Protein AF-A0AAP0YSH5-F1 (afdb_monomer)

Radius of gyration: 14.3 Å; Cα contacts (8 Å, |Δi|>4): 110; chains: 1; bounding box: 24×23×37 Å

pLDDT: mean 85.99, std 10.4, range [50.12, 95.12]

Secondary structure (DSSP, 8-state):
-HHHHHHHHHHHHHHHS-EEEEEEEEEEEEGGGTEEEEEEEEEETTS-EEEEEEEEEEETTEEEE-

Foldseek 3Di:
DVVVVVVVQVVLCVPFVGFPDKDWPDKAADPVQQKIWTWIWGQTPNRDIDTDIFIWHDDPNDIDGD

Organism: NCBI:txid1347790

Structure (mmCIF, N/CA/C/O backbone):
data_AF-A0AAP0YSH5-F1
#
_entry.id   AF-A0AAP0YSH5-F1
#
loop_
_atom_site.group_PDB
_atom_site.id
_atom_site.type_symbol
_atom_site.label_atom_id
_atom_site.label_alt_id
_atom_site.label_comp_id
_atom_site.label_asym_id
_atom_site.label_entity_id
_atom_site.label_seq_id
_atom_site.pdbx_PDB_ins_code
_atom_site.Cartn_x
_atom_site.Cartn_y
_atom_site.Cartn_z
_atom_site.occupancy
_atom_site.B_iso_or_equiv
_atom_site.auth_seq_id
_atom_site.auth_comp_id
_atom_site.auth_asym_id
_atom_site.auth_atom_id
_atom_site.pdbx_PDB_model_num
ATOM 1 N N . MET A 1 1 ? 9.403 -16.120 8.591 1.00 50.12 1 MET A N 1
ATOM 2 C CA . MET A 1 1 ? 8.849 -14.877 7.994 1.00 50.12 1 MET A CA 1
ATOM 3 C C . MET A 1 1 ? 7.356 -14.672 8.300 1.00 50.12 1 MET A C 1
ATOM 5 O O . MET A 1 1 ? 6.968 -13.542 8.561 1.00 50.12 1 MET A O 1
ATOM 9 N N . LEU A 1 2 ? 6.530 -15.730 8.356 1.00 56.38 2 LEU A N 1
ATOM 10 C CA . LEU A 1 2 ? 5.096 -15.644 8.708 1.00 56.38 2 LEU A CA 1
ATOM 11 C C . LEU A 1 2 ? 4.797 -15.149 10.138 1.00 56.38 2 LEU A C 1
ATOM 13 O O . LEU A 1 2 ? 3.792 -14.473 10.347 1.00 56.38 2 LEU A O 1
ATOM 17 N N . GLU A 1 3 ? 5.643 -15.457 11.124 1.00 66.56 3 GLU A N 1
ATOM 18 C CA . GLU A 1 3 ? 5.403 -15.040 12.516 1.00 66.56 3 GLU A CA 1
ATOM 19 C C . GLU A 1 3 ? 5.546 -13.534 12.729 1.00 66.56 3 GLU A C 1
ATOM 21 O O . GLU A 1 3 ? 4.703 -12.934 13.391 1.00 66.56 3 GLU A O 1
ATOM 26 N N . ASN A 1 4 ? 6.536 -12.900 12.096 1.00 60.78 4 ASN A N 1
ATOM 27 C CA . ASN A 1 4 ? 6.713 -11.448 12.170 1.00 60.78 4 ASN A CA 1
ATOM 28 C C . ASN A 1 4 ? 5.501 -10.713 11.591 1.00 60.78 4 ASN A C 1
ATOM 30 O O . ASN A 1 4 ? 5.034 -9.737 12.173 1.00 60.78 4 ASN A O 1
ATOM 34 N N . PHE A 1 5 ? 4.949 -11.221 10.485 1.00 63.94 5 PHE A N 1
ATOM 35 C CA . PHE A 1 5 ? 3.734 -10.668 9.895 1.00 63.94 5 PHE A CA 1
ATOM 36 C C . PHE A 1 5 ? 2.522 -10.840 10.822 1.00 63.94 5 PHE A C 1
ATOM 38 O O . PHE A 1 5 ? 1.774 -9.891 11.037 1.00 63.94 5 PHE A O 1
ATOM 45 N N . LYS A 1 6 ? 2.360 -12.014 11.448 1.00 71.62 6 LYS A N 1
ATOM 46 C CA . LYS A 1 6 ? 1.299 -12.252 12.443 1.00 71.62 6 LYS A CA 1
ATOM 47 C C . LYS A 1 6 ? 1.430 -11.338 13.665 1.00 71.62 6 LYS A C 1
ATOM 49 O O . LYS A 1 6 ? 0.426 -10.811 14.140 1.00 71.62 6 LYS A O 1
ATOM 54 N N . ALA A 1 7 ? 2.645 -11.133 14.173 1.00 74.81 7 ALA A N 1
ATOM 55 C CA . ALA A 1 7 ? 2.908 -10.248 15.306 1.00 74.81 7 ALA A CA 1
ATOM 56 C C . ALA A 1 7 ? 2.636 -8.775 14.959 1.00 74.81 7 ALA A C 1
ATOM 58 O O . ALA A 1 7 ? 2.042 -8.049 15.758 1.00 74.81 7 ALA A O 1
ATOM 59 N N . PHE A 1 8 ? 3.008 -8.349 13.749 1.00 71.88 8 PHE A N 1
ATOM 60 C CA . PHE A 1 8 ? 2.704 -7.020 1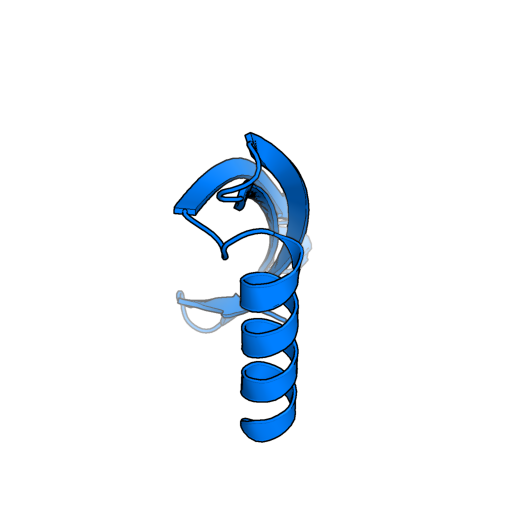3.224 1.00 71.88 8 PHE A CA 1
ATOM 61 C C . PHE A 1 8 ? 1.194 -6.803 13.061 1.00 71.88 8 PHE A C 1
ATOM 63 O O . PHE A 1 8 ? 0.661 -5.818 13.570 1.00 71.88 8 PHE A O 1
ATOM 70 N N . ALA A 1 9 ? 0.490 -7.755 12.441 1.00 71.25 9 ALA A N 1
ATOM 71 C CA . ALA A 1 9 ? -0.959 -7.705 12.268 1.00 71.25 9 ALA A CA 1
ATOM 72 C C . ALA A 1 9 ? -1.692 -7.636 13.618 1.00 71.25 9 ALA A C 1
ATOM 74 O O . ALA A 1 9 ? -2.563 -6.792 13.797 1.00 71.25 9 ALA A O 1
ATOM 75 N N . LYS A 1 10 ? -1.281 -8.445 14.607 1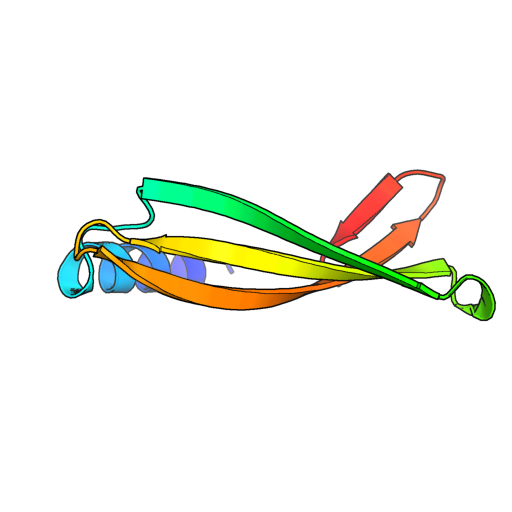.00 76.12 10 LYS A N 1
ATOM 76 C CA . LYS A 1 10 ? -1.826 -8.379 15.975 1.00 76.12 10 LYS A CA 1
ATOM 77 C C . LYS A 1 10 ? -1.601 -7.020 16.644 1.00 76.12 10 LYS A C 1
ATOM 79 O O . LYS A 1 10 ? -2.479 -6.544 17.359 1.00 76.12 10 LYS A O 1
ATOM 84 N N . ARG A 1 11 ? -0.434 -6.394 16.448 1.00 73.81 11 ARG A N 1
ATOM 85 C CA . ARG A 1 11 ? -0.154 -5.050 16.987 1.00 73.81 11 ARG A CA 1
ATOM 86 C C . ARG A 1 11 ? -1.041 -3.991 16.344 1.00 73.81 11 ARG A C 1
ATOM 88 O O 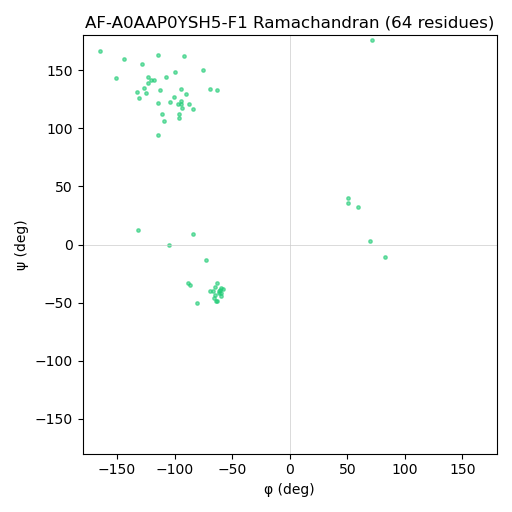. ARG A 1 11 ? -1.623 -3.193 17.070 1.00 73.81 11 ARG A O 1
ATOM 95 N N . GLN A 1 12 ? -1.169 -4.025 15.021 1.00 72.06 12 GLN A N 1
ATOM 96 C CA . GLN A 1 12 ? -2.042 -3.123 14.271 1.00 72.06 12 GLN A CA 1
ATOM 97 C C . GLN A 1 12 ? -3.509 -3.258 14.685 1.00 72.06 12 GLN A C 1
ATOM 99 O O . GLN A 1 12 ? -4.201 -2.263 14.894 1.00 72.06 12 GLN A O 1
ATOM 104 N N . ASP A 1 13 ? -3.967 -4.490 14.885 1.00 72.69 13 ASP A N 1
ATOM 105 C CA . ASP A 1 13 ? -5.326 -4.760 15.336 1.00 72.69 13 ASP A CA 1
ATOM 106 C C . ASP A 1 13 ? -5.587 -4.193 16.740 1.00 72.69 13 ASP A C 1
ATOM 108 O O . ASP A 1 13 ? -6.518 -3.414 16.946 1.00 72.69 13 ASP A O 1
ATOM 112 N N . LYS A 1 14 ? -4.682 -4.470 17.687 1.00 76.75 14 LYS A N 1
ATOM 113 C CA . LYS A 1 14 ? -4.792 -3.994 19.073 1.00 76.75 14 LYS A CA 1
ATOM 114 C C . LYS A 1 14 ? -4.708 -2.470 19.201 1.00 76.75 14 LYS A C 1
ATOM 116 O O . LYS A 1 14 ? -5.365 -1.906 20.070 1.00 76.75 14 LYS A O 1
ATOM 121 N N . GLN A 1 15 ? -3.874 -1.812 18.395 1.00 76.62 15 GLN A N 1
ATOM 122 C CA . GLN A 1 15 ? -3.613 -0.375 18.530 1.00 76.62 15 GLN A CA 1
ATOM 123 C C . GLN A 1 15 ? -4.590 0.489 17.732 1.00 76.62 15 GLN A C 1
ATOM 125 O O . GLN A 1 15 ? -4.909 1.587 18.173 1.00 76.62 15 GLN A O 1
ATOM 130 N N . ARG A 1 16 ? -5.061 0.009 16.575 1.00 79.19 16 ARG A N 1
ATOM 131 C CA . ARG A 1 16 ? -5.777 0.848 15.594 1.00 79.19 16 ARG A CA 1
ATOM 132 C C . ARG A 1 16 ? -7.068 0.232 15.082 1.00 79.19 16 ARG A C 1
ATOM 134 O O . ARG A 1 16 ? -7.659 0.722 14.121 1.00 79.19 16 ARG A O 1
ATOM 141 N N . LYS A 1 17 ? -7.527 -0.839 15.739 1.00 84.38 17 LYS A N 1
ATOM 142 C CA . LYS A 1 17 ? -8.724 -1.611 15.365 1.00 84.38 17 LYS A CA 1
ATOM 143 C C . LYS A 1 17 ? -8.615 -2.204 13.952 1.00 84.38 17 LYS A C 1
ATOM 145 O O . LYS A 1 17 ? -9.615 -2.302 13.238 1.00 84.38 17 LYS A O 1
ATOM 150 N N . GLY A 1 18 ? -7.386 -2.538 13.557 1.00 83.62 18 GLY A N 1
ATOM 151 C CA . GLY A 1 18 ? -7.063 -3.192 12.295 1.00 83.62 18 GLY A CA 1
ATOM 152 C C . GLY A 1 18 ? -7.225 -2.294 11.068 1.00 83.62 18 GLY A C 1
ATOM 153 O O . GLY A 1 18 ? -7.664 -1.145 11.145 1.00 83.62 18 GLY A O 1
ATOM 154 N N . ILE A 1 19 ? -6.853 -2.832 9.905 1.00 87.69 19 ILE A N 1
ATOM 155 C CA . ILE A 1 19 ? -7.050 -2.173 8.608 1.00 87.69 19 ILE A CA 1
ATOM 156 C C . ILE A 1 19 ? -8.476 -2.476 8.145 1.00 87.69 19 ILE A C 1
ATOM 158 O O . ILE A 1 19 ? -8.811 -3.631 7.887 1.00 87.69 19 ILE A O 1
ATOM 162 N N . LYS A 1 20 ? -9.314 -1.447 8.009 1.00 89.88 20 LYS A N 1
ATOM 163 C CA . LYS A 1 20 ? -10.691 -1.582 7.510 1.00 89.88 20 LYS A CA 1
ATOM 164 C C . LYS A 1 20 ? -10.785 -1.529 5.994 1.00 89.88 20 LYS A C 1
ATOM 166 O O . LYS A 1 20 ? -11.655 -2.169 5.410 1.00 89.88 20 LYS A O 1
ATOM 171 N N . LYS A 1 21 ? -9.938 -0.723 5.355 1.00 90.62 21 LYS A N 1
ATOM 172 C CA . LYS A 1 21 ? -9.962 -0.525 3.905 1.00 90.62 21 LYS A CA 1
ATOM 173 C C . LYS A 1 21 ? -8.571 -0.182 3.399 1.00 90.62 21 LYS A C 1
ATOM 175 O O . LYS A 1 21 ? -7.840 0.564 4.042 1.00 90.62 21 LYS A O 1
ATOM 180 N N . VAL A 1 22 ? -8.255 -0.683 2.212 1.00 92.00 22 VAL A N 1
ATOM 181 C CA . VAL A 1 22 ? -7.091 -0.260 1.435 1.00 92.00 22 VAL A CA 1
ATOM 182 C C . VAL A 1 22 ? -7.597 0.455 0.190 1.00 92.00 22 VAL A C 1
ATOM 184 O O . VAL A 1 22 ? -8.512 -0.035 -0.473 1.00 92.00 22 VAL A O 1
ATOM 187 N N . SER A 1 23 ? -7.036 1.619 -0.120 1.00 94.69 23 SER A N 1
ATOM 188 C CA . SER A 1 23 ? -7.293 2.318 -1.380 1.00 94.69 23 SER A CA 1
ATOM 189 C C . SER A 1 23 ? -5.987 2.696 -2.071 1.00 94.69 23 SER A C 1
ATOM 191 O O . SER A 1 23 ? -4.937 2.788 -1.439 1.00 94.69 23 SER A O 1
ATOM 193 N N . ILE A 1 24 ? -6.035 2.859 -3.391 1.00 93.75 24 ILE A N 1
ATOM 194 C CA . ILE A 1 24 ? -4.875 3.274 -4.180 1.00 93.75 24 ILE A CA 1
ATOM 195 C C . ILE A 1 24 ? -4.953 4.789 -4.331 1.00 93.75 24 ILE A C 1
ATOM 197 O O . ILE A 1 24 ? -5.929 5.298 -4.879 1.00 93.75 24 ILE A O 1
ATOM 201 N N . ARG A 1 25 ? -3.927 5.505 -3.864 1.00 95.06 25 ARG A N 1
ATOM 202 C CA . ARG A 1 25 ? -3.805 6.952 -4.072 1.00 95.06 25 ARG A CA 1
ATOM 203 C C . ARG A 1 25 ? -3.263 7.257 -5.460 1.00 95.06 25 ARG A C 1
ATOM 205 O O . ARG A 1 25 ? -3.810 8.090 -6.172 1.00 95.06 25 ARG A O 1
ATOM 212 N N . SER A 1 26 ? -2.167 6.604 -5.828 1.00 94.44 26 SER A N 1
ATOM 213 C CA . SER A 1 26 ? -1.517 6.781 -7.124 1.00 94.44 26 SER A CA 1
ATOM 214 C C . SER A 1 26 ? -0.534 5.647 -7.400 1.00 94.44 26 SER A C 1
ATOM 216 O O . SER A 1 26 ? -0.175 4.865 -6.515 1.00 94.44 26 SER A O 1
ATOM 218 N N . VAL A 1 27 ? -0.087 5.552 -8.651 1.00 93.00 27 VAL A N 1
ATOM 219 C CA . VAL A 1 27 ? 0.959 4.617 -9.070 1.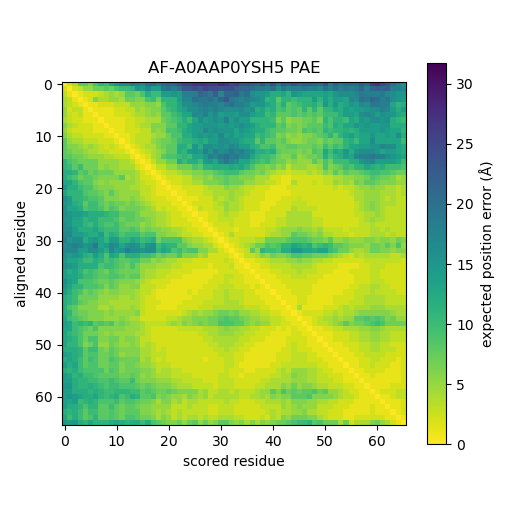00 93.00 27 VAL A CA 1
ATOM 220 C C . VAL A 1 27 ? 1.973 5.377 -9.909 1.00 93.00 27 VAL A C 1
ATOM 222 O O . VAL A 1 27 ? 1.602 6.091 -10.839 1.00 93.00 27 VAL A O 1
ATOM 225 N N . LYS A 1 28 ? 3.260 5.211 -9.598 1.00 94.81 28 LYS A N 1
ATOM 226 C CA . LYS A 1 28 ? 4.361 5.759 -10.394 1.00 94.81 28 LYS A CA 1
ATOM 227 C C . LYS A 1 28 ? 5.107 4.619 -11.071 1.00 94.81 28 LYS A C 1
ATOM 229 O O . LYS A 1 28 ? 5.741 3.817 -10.392 1.00 94.81 28 LYS A O 1
ATOM 234 N N . PHE A 1 29 ? 5.015 4.540 -12.395 1.00 92.31 29 PHE A N 1
ATOM 235 C CA . PHE A 1 29 ? 5.688 3.517 -13.195 1.00 92.31 29 PH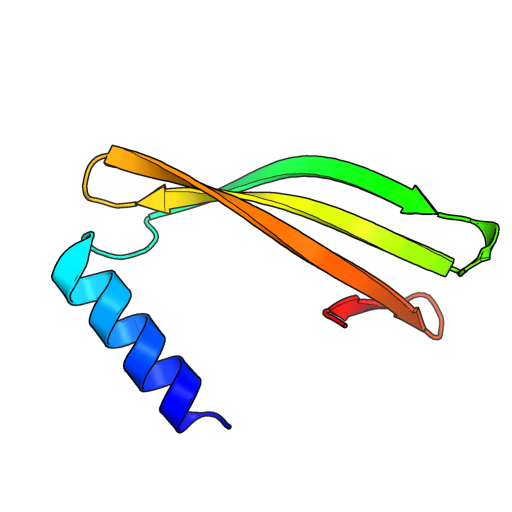E A CA 1
ATOM 236 C C . PHE A 1 29 ? 7.031 4.026 -13.726 1.00 92.31 29 PHE A C 1
ATOM 238 O O . PHE A 1 29 ? 7.115 5.129 -14.266 1.00 92.31 29 PHE A O 1
ATOM 245 N N . PHE A 1 30 ? 8.072 3.205 -13.602 1.00 90.94 30 PHE A N 1
ATOM 246 C CA . PHE A 1 30 ? 9.417 3.484 -14.092 1.00 90.94 30 PHE A CA 1
ATOM 247 C C . PHE A 1 30 ? 9.761 2.485 -15.201 1.00 90.94 30 PHE A C 1
ATOM 249 O O . PHE A 1 30 ? 10.229 1.373 -14.951 1.00 90.94 30 PHE A O 1
ATOM 256 N N . ALA A 1 31 ? 9.513 2.892 -16.450 1.00 83.62 31 ALA A N 1
ATOM 257 C CA . ALA A 1 31 ? 9.646 2.021 -17.620 1.00 83.62 31 ALA A CA 1
ATOM 258 C C . ALA A 1 31 ? 11.064 1.462 -17.810 1.00 83.62 31 ALA A C 1
ATOM 260 O O . ALA A 1 31 ? 11.207 0.295 -18.163 1.00 83.62 31 ALA A O 1
ATOM 261 N N . LYS A 1 32 ? 12.096 2.273 -17.529 1.00 86.31 32 LYS A N 1
ATOM 262 C CA . LYS A 1 32 ? 13.511 1.889 -17.684 1.00 86.31 32 LYS A CA 1
ATOM 263 C C . LYS A 1 32 ? 13.876 0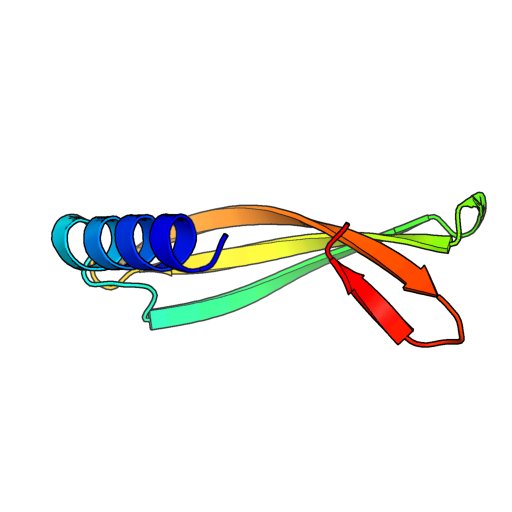.648 -16.869 1.00 86.31 32 LYS A C 1
ATOM 265 O O . LYS A 1 32 ? 14.588 -0.214 -17.366 1.00 86.31 32 LYS A O 1
ATOM 270 N N . ASP A 1 33 ? 13.321 0.537 -15.666 1.00 84.44 33 ASP A N 1
ATOM 271 C CA . ASP A 1 33 ? 13.675 -0.520 -14.717 1.00 84.44 33 ASP A CA 1
ATOM 272 C C . ASP A 1 33 ? 12.603 -1.614 -14.627 1.00 84.44 33 ASP A C 1
ATOM 274 O O . ASP A 1 33 ? 12.742 -2.558 -13.853 1.00 84.44 33 ASP A O 1
ATOM 278 N N . SER A 1 34 ? 11.502 -1.492 -15.382 1.00 89.06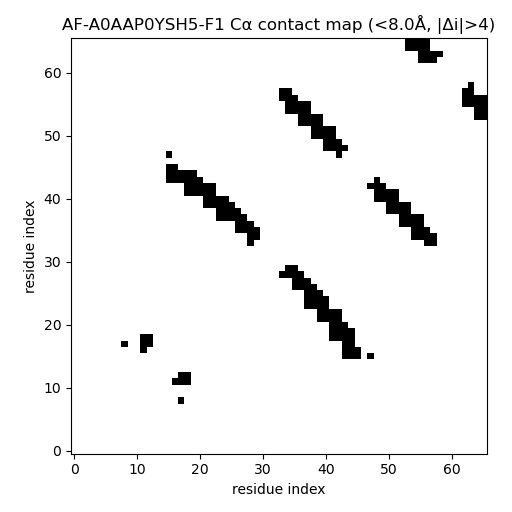 34 SER A N 1
ATOM 279 C CA . SER A 1 34 ? 10.312 -2.343 -15.224 1.00 89.06 34 SER A CA 1
ATOM 280 C C . SER A 1 34 ? 9.819 -2.416 -13.766 1.00 89.06 34 SER A C 1
ATOM 282 O O . SER A 1 34 ? 9.336 -3.452 -13.299 1.00 89.06 34 SER A O 1
ATOM 284 N N . THR A 1 35 ? 9.936 -1.303 -13.037 1.00 93.00 35 THR A N 1
ATOM 285 C CA . THR A 1 35 ? 9.499 -1.164 -11.641 1.00 93.00 35 THR A CA 1
ATOM 286 C C . 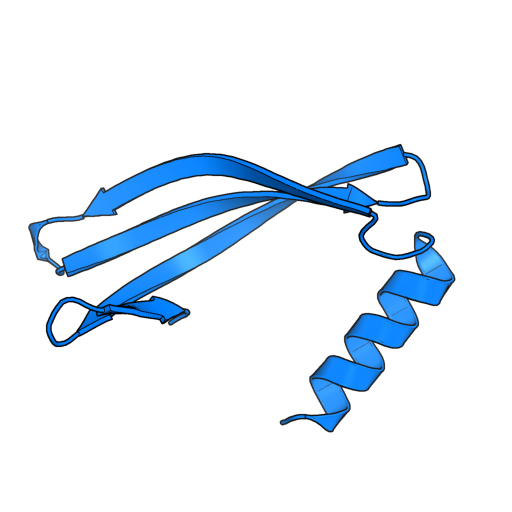THR A 1 35 ? 8.346 -0.174 -11.522 1.00 93.00 35 THR A C 1
ATOM 288 O O . THR A 1 35 ? 8.066 0.613 -12.430 1.00 93.00 35 THR A O 1
ATOM 291 N N . ALA A 1 36 ? 7.642 -0.217 -10.397 1.00 93.81 36 ALA A N 1
ATOM 292 C CA . ALA A 1 36 ? 6.645 0.780 -10.043 1.00 93.81 36 ALA A CA 1
ATOM 293 C C . ALA A 1 36 ? 6.658 1.035 -8.536 1.00 93.81 36 ALA A C 1
ATOM 295 O O . ALA A 1 36 ? 7.088 0.186 -7.765 1.00 93.81 36 ALA A O 1
ATOM 296 N N . SER A 1 37 ? 6.133 2.176 -8.116 1.00 94.81 37 SER A N 1
ATOM 297 C CA . SER A 1 37 ? 5.757 2.424 -6.726 1.00 94.81 37 SER A CA 1
ATOM 298 C C . SER A 1 37 ? 4.247 2.594 -6.658 1.00 94.81 37 SER A C 1
ATOM 300 O O . SER A 1 37 ? 3.700 3.476 -7.326 1.00 94.81 37 SER A O 1
ATOM 302 N N . ALA A 1 38 ? 3.577 1.755 -5.870 1.00 94.25 38 ALA A N 1
ATOM 303 C CA . ALA A 1 38 ? 2.163 1.910 -5.553 1.00 94.25 38 ALA A CA 1
ATOM 304 C C . ALA A 1 38 ? 2.027 2.679 -4.235 1.00 94.25 38 ALA A C 1
ATOM 306 O O . ALA A 1 38 ? 2.579 2.270 -3.214 1.00 94.25 38 ALA A O 1
ATOM 307 N N . PHE A 1 39 ? 1.305 3.794 -4.266 1.00 94.25 39 PHE A N 1
ATOM 308 C CA . PHE A 1 39 ? 1.005 4.600 -3.089 1.00 94.25 39 PHE A CA 1
ATOM 309 C C . PHE A 1 39 ? -0.371 4.176 -2.586 1.00 94.25 39 PHE A C 1
ATOM 311 O O . PHE A 1 39 ? -1.383 4.421 -3.251 1.00 94.25 39 PHE A O 1
ATOM 318 N N . LEU A 1 40 ? -0.406 3.486 -1.449 1.00 93.88 40 LEU A N 1
ATOM 319 C CA . LEU A 1 40 ? -1.628 2.943 -0.865 1.00 93.88 40 LEU A CA 1
ATOM 320 C C . LEU A 1 40 ? -2.024 3.746 0.367 1.00 93.88 40 LEU A C 1
ATOM 322 O O . LEU A 1 40 ? -1.164 4.149 1.144 1.00 93.88 40 LEU A O 1
ATOM 326 N N . LEU A 1 41 ? -3.325 3.919 0.568 1.00 93.81 41 LEU A N 1
ATOM 327 C CA . LEU A 1 41 ? -3.891 4.442 1.803 1.00 93.81 41 LEU A CA 1
ATOM 328 C C . LEU A 1 41 ? -4.492 3.290 2.603 1.00 93.81 41 LEU A C 1
ATOM 330 O O . LEU A 1 41 ? -5.373 2.572 2.120 1.00 93.81 41 LEU A O 1
ATOM 334 N N . LEU A 1 42 ? -4.014 3.129 3.831 1.00 92.75 42 LEU A N 1
ATOM 335 C CA . LEU A 1 42 ? -4.545 2.205 4.821 1.00 92.75 42 LEU A CA 1
ATOM 336 C C . LEU A 1 42 ? -5.494 2.979 5.727 1.00 92.75 42 LEU A C 1
ATOM 338 O O . LEU A 1 42 ? -5.061 3.849 6.478 1.00 92.75 42 LEU A O 1
ATOM 342 N N . HIS A 1 43 ? -6.785 2.675 5.649 1.00 92.56 43 HIS A N 1
ATOM 343 C CA . HIS A 1 43 ? -7.793 3.252 6.531 1.00 92.56 43 HIS A CA 1
ATOM 344 C C . HIS A 1 43 ? -8.006 2.317 7.719 1.00 92.56 43 HIS A C 1
ATOM 346 O O . HIS A 1 43 ? -8.447 1.174 7.544 1.00 92.56 43 HIS A O 1
ATOM 352 N N . TYR A 1 44 ? -7.701 2.800 8.917 1.00 90.88 44 TYR A N 1
ATOM 353 C CA . TYR A 1 44 ? -7.803 2.034 10.152 1.00 90.88 44 TYR A CA 1
ATOM 354 C C . TYR A 1 44 ? -9.163 2.208 10.830 1.00 90.88 44 TYR A C 1
ATOM 356 O O . TYR A 1 44 ? -9.934 3.125 10.535 1.00 90.88 44 TYR A O 1
ATOM 364 N N . GLY A 1 45 ? -9.489 1.297 11.745 1.00 87.62 45 GLY A N 1
ATOM 365 C CA . GLY A 1 45 ? -10.751 1.337 12.481 1.00 87.62 45 GLY A CA 1
ATOM 366 C C . GLY A 1 45 ? -10.842 2.442 13.539 1.00 87.62 45 GLY A C 1
ATOM 367 O O . GLY A 1 45 ? -11.942 2.718 14.018 1.00 87.62 45 GLY A O 1
ATOM 368 N N . ASP A 1 46 ? -9.722 3.076 13.884 1.00 88.06 46 ASP A N 1
ATOM 369 C CA . ASP A 1 46 ? -9.630 4.288 14.709 1.00 88.06 46 ASP A CA 1
ATOM 370 C C . ASP A 1 46 ? -9.830 5.595 13.911 1.00 88.06 46 ASP A C 1
ATOM 372 O O . ASP A 1 46 ? -9.637 6.681 14.453 1.00 88.06 46 ASP A O 1
ATOM 376 N N . SER A 1 47 ? -10.240 5.490 12.640 1.00 87.50 47 SER A N 1
ATOM 377 C CA . SER A 1 47 ? -10.433 6.598 11.690 1.00 87.50 47 SER A CA 1
ATOM 378 C C . SER A 1 47 ? -9.145 7.278 11.223 1.00 87.50 47 SER A C 1
ATOM 380 O O . SER A 1 47 ? -9.206 8.222 10.433 1.00 87.50 47 SER A O 1
ATOM 382 N N . THR A 1 48 ? -7.973 6.796 11.640 1.00 90.31 48 THR A N 1
ATOM 383 C CA . THR A 1 48 ? -6.707 7.268 11.082 1.00 90.31 48 THR A CA 1
ATOM 384 C C . THR A 1 48 ? -6.484 6.671 9.694 1.00 90.31 48 THR A C 1
ATOM 386 O O . THR A 1 48 ? -6.962 5.582 9.362 1.00 90.31 48 THR A O 1
ATOM 389 N N . THR A 1 49 ? -5.773 7.410 8.847 1.00 91.75 49 THR A N 1
ATOM 390 C CA . THR A 1 49 ? -5.359 6.939 7.524 1.00 91.75 49 THR A CA 1
ATOM 391 C C . THR A 1 49 ? -3.856 7.109 7.392 1.00 91.75 49 THR A C 1
ATOM 393 O O . THR A 1 49 ? -3.327 8.162 7.740 1.00 91.75 49 THR A O 1
ATOM 396 N N . GLU A 1 50 ? -3.178 6.088 6.879 1.00 91.00 50 GLU A N 1
ATOM 397 C CA . GLU A 1 50 ? -1.748 6.152 6.579 1.00 91.00 50 GLU A CA 1
ATOM 398 C C . GLU A 1 50 ? -1.466 5.901 5.118 1.00 91.00 50 GLU A C 1
ATOM 400 O O . GLU A 1 50 ? -2.054 5.012 4.506 1.00 91.00 50 GLU A O 1
ATOM 405 N N . GLU A 1 51 ? -0.507 6.648 4.590 1.00 92.62 51 GLU A N 1
ATOM 406 C CA . GLU A 1 51 ? 0.068 6.374 3.288 1.00 92.62 51 GLU A CA 1
ATOM 407 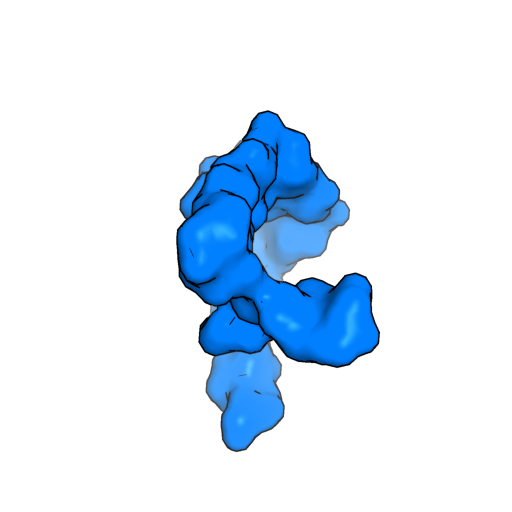C C . GLU A 1 51 ? 1.271 5.446 3.423 1.00 92.62 51 GLU A C 1
ATOM 409 O O . GLU A 1 51 ? 2.192 5.704 4.198 1.00 92.62 51 GLU A O 1
ATOM 414 N N . VAL A 1 52 ? 1.272 4.375 2.634 1.00 91.25 52 VAL A N 1
ATOM 415 C CA . VAL A 1 52 ? 2.402 3.457 2.511 1.00 91.25 52 VAL A CA 1
ATOM 416 C C . VAL A 1 52 ? 2.843 3.372 1.056 1.00 91.25 52 VAL A C 1
ATOM 418 O O . VAL A 1 52 ? 2.027 3.314 0.134 1.00 91.25 52 VAL A O 1
ATOM 421 N N . VAL A 1 53 ? 4.158 3.351 0.851 1.00 93.38 53 VAL A N 1
ATOM 422 C CA . VAL A 1 53 ? 4.765 3.152 -0.466 1.00 93.38 53 VAL A CA 1
ATOM 423 C C . VAL A 1 53 ? 5.143 1.687 -0.597 1.00 93.38 53 VAL A C 1
ATOM 425 O O . VAL A 1 53 ? 5.941 1.180 0.189 1.00 93.38 53 VAL A O 1
ATOM 428 N N . VAL A 1 54 ? 4.590 1.018 -1.605 1.00 93.50 54 VAL A N 1
ATOM 429 C CA . VAL A 1 54 ? 4.897 -0.376 -1.922 1.00 93.50 54 VAL A CA 1
ATOM 430 C C . VAL A 1 54 ? 5.701 -0.414 -3.221 1.00 93.50 54 VAL A C 1
ATOM 432 O O . VAL A 1 54 ? 5.138 -0.171 -4.295 1.00 93.50 54 VAL A O 1
ATOM 435 N N . PRO A 1 55 ? 7.018 -0.677 -3.158 1.00 93.62 55 PRO A N 1
ATOM 436 C CA . PRO A 1 55 ? 7.825 -0.873 -4.350 1.00 93.62 55 PRO A CA 1
ATOM 437 C C . PRO A 1 55 ? 7.435 -2.186 -5.032 1.00 93.62 55 PRO A C 1
ATOM 439 O O . PRO A 1 55 ? 7.313 -3.229 -4.393 1.00 93.62 55 PRO A O 1
ATOM 442 N N . MET A 1 56 ? 7.262 -2.130 -6.344 1.00 95.12 56 MET A N 1
ATOM 443 C CA . MET A 1 56 ? 6.793 -3.221 -7.186 1.00 95.12 56 MET A CA 1
ATOM 444 C C . MET A 1 56 ? 7.812 -3.511 -8.292 1.00 95.12 56 MET A C 1
ATOM 446 O O . MET A 1 56 ? 8.420 -2.600 -8.860 1.00 95.12 56 MET A O 1
ATOM 450 N N . LEU A 1 57 ? 7.956 -4.785 -8.645 1.00 94.38 57 LEU A N 1
ATOM 451 C CA . LEU A 1 57 ? 8.814 -5.280 -9.715 1.00 94.38 57 LEU A CA 1
ATOM 452 C C . LEU A 1 57 ? 7.997 -6.110 -10.704 1.00 94.38 57 LEU A C 1
ATOM 454 O O . LEU A 1 57 ? 7.294 -7.041 -10.307 1.00 94.38 57 LEU A O 1
ATOM 458 N N . LYS A 1 58 ? 8.126 -5.815 -12.000 1.00 92.12 58 LYS A N 1
ATOM 459 C CA . LYS A 1 58 ? 7.500 -6.613 -13.053 1.00 92.12 58 LYS A CA 1
ATOM 460 C C . LYS A 1 58 ? 8.422 -7.760 -13.464 1.00 92.12 58 LYS A C 1
ATOM 462 O O . LYS A 1 58 ? 9.536 -7.537 -13.930 1.00 92.12 58 LYS A O 1
ATOM 467 N N . ARG A 1 59 ? 7.956 -9.002 -13.337 1.00 92.31 59 ARG A N 1
ATOM 468 C CA . ARG A 1 59 ? 8.643 -10.206 -13.835 1.00 92.31 59 ARG A CA 1
ATOM 469 C C . ARG A 1 59 ? 7.664 -11.060 -14.622 1.00 92.31 59 ARG A C 1
ATOM 471 O O . ARG A 1 59 ? 6.611 -11.416 -14.110 1.00 92.31 59 ARG A O 1
ATOM 478 N N . ARG A 1 60 ? 8.016 -11.394 -15.870 1.00 90.81 60 ARG A N 1
ATOM 479 C CA . ARG A 1 60 ? 7.192 -12.238 -16.763 1.00 90.81 60 ARG A CA 1
ATOM 480 C C . ARG A 1 60 ? 5.731 -11.761 -16.873 1.00 90.81 60 ARG A C 1
ATOM 482 O O . ARG A 1 60 ? 4.807 -12.560 -16.855 1.00 90.81 60 ARG A O 1
ATOM 489 N N . GLY A 1 61 ? 5.520 -10.443 -16.933 1.00 89.44 61 GLY A N 1
ATOM 490 C CA . GLY A 1 61 ? 4.182 -9.844 -17.023 1.00 89.44 61 GLY A CA 1
ATOM 491 C C . GLY A 1 61 ? 3.436 -9.688 -15.691 1.00 89.44 61 GLY A C 1
ATOM 492 O O . GLY A 1 61 ? 2.450 -8.959 -15.658 1.00 89.44 61 GLY A O 1
ATOM 493 N N . LEU A 1 62 ? 3.929 -10.283 -14.601 1.00 93.62 62 LEU A N 1
ATOM 494 C CA . LEU A 1 62 ? 3.335 -10.209 -13.266 1.00 93.62 62 LEU A CA 1
ATOM 495 C C . LEU A 1 62 ? 4.046 -9.175 -12.391 1.00 93.62 62 LEU A C 1
ATOM 497 O O . LEU A 1 62 ? 5.252 -8.963 -12.520 1.00 93.62 62 LEU A O 1
ATOM 501 N N . TRP A 1 63 ? 3.294 -8.548 -11.492 1.00 91.56 63 TRP A N 1
ATOM 502 C CA . TRP A 1 63 ? 3.803 -7.570 -10.535 1.00 91.56 63 TRP A CA 1
ATOM 503 C C . TRP A 1 63 ? 3.994 -8.206 -9.162 1.00 91.56 63 TRP A C 1
ATOM 505 O O . TRP A 1 63 ? 3.065 -8.782 -8.604 1.00 91.56 63 TRP A O 1
ATOM 515 N N . TYR A 1 64 ? 5.193 -8.056 -8.611 1.00 91.88 64 TYR A N 1
ATOM 516 C CA . TYR A 1 64 ? 5.562 -8.544 -7.288 1.00 91.88 64 TYR A CA 1
ATOM 517 C C . TYR A 1 64 ? 5.936 -7.369 -6.401 1.00 91.88 64 TYR A C 1
ATOM 519 O O . TYR A 1 64 ? 6.594 -6.441 -6.869 1.00 91.88 64 TYR A O 1
ATOM 527 N N . MET A 1 65 ? 5.560 -7.424 -5.127 1.00 91.00 65 MET A N 1
ATOM 528 C CA . MET A 1 65 ? 6.156 -6.538 -4.128 1.00 91.00 65 MET A CA 1
ATOM 529 C C . MET A 1 65 ? 7.650 -6.870 -4.024 1.00 91.00 65 MET A C 1
ATOM 531 O O . MET A 1 65 ? 8.010 -8.051 -4.020 1.00 91.00 65 MET A O 1
ATOM 535 N N . ARG A 1 66 ? 8.497 -5.839 -4.039 1.00 83.38 66 ARG A N 1
ATOM 536 C CA . ARG A 1 66 ? 9.956 -5.980 -3.955 1.00 83.38 66 ARG A CA 1
ATOM 537 C C . ARG A 1 66 ? 10.403 -6.400 -2.560 1.00 83.38 66 ARG A C 1
ATOM 539 O O . ARG A 1 66 ? 9.813 -5.893 -1.582 1.00 83.38 66 ARG A O 1
#

Sequence (66 aa):
MLENFKAFAKRQDKQRKGIKKVSIRSVKFFAKDSTASAFLLLHYGDSTTEEVVVPMLKRRGLWYMR

Mean predicted aligned error: 6.28 Å

Nearest PDB structures (foldseek):
  3k7c-assembly2_B  TM=7.884E-01  e=5.616E-03  Campylobacter jejuni
  3blz-assembly1_D  TM=6.860E-01  e=4.392E-01  Shewanella baltica OS155
  8dte-assembly1_A  TM=8.190E-01  e=6.891E+00  Neisseria gonorrhoeae NCCP11945
  3doa-assembly1_A  TM=5.597E-01  e=3.269E+00  Staphylococcus aureus subsp. aureus Mu50
  3lyg-assembly1_A-2  TM=5.312E-01  e=4.612E+00  Colwellia psychrerythraea 34H

Solvent-accessible surface area (backbone atoms only — not comparable to full-atom values): 3806 Å² total; per-residue (Å²): 116,70,63,62,53,52,54,49,51,53,49,44,32,75,75,32,61,25,79,72,44,78,46,79,76,51,73,51,78,40,78,93,76,45,31,33,38,39,34,32,34,42,31,30,60,70,74,49,72,45,82,47,79,44,51,31,38,59,54,97,92,41,80,38,78,107